Protein AF-A0A7J9WYP6-F1 (afdb_monomer)

Solvent-accessible surface area (backbone atoms only — not comparable to full-atom values): 4677 Å² total; per-residue (Å²): 133,84,83,79,79,79,76,53,62,66,80,74,71,49,78,88,72,72,52,72,69,59,39,54,52,50,17,51,52,44,23,64,72,34,37,74,63,40,47,73,73,70,46,51,72,73,52,41,43,56,49,25,46,50,46,31,74,76,62,62,65,84,52,54,65,60,48,50,59,48,50,59,54,59,80,72,106

Secondary structure (DSSP, 8-state):
-----PPPGGGGT------HHHHHHHHHHHHHHHHHHHHHTT--HHHHHHHHHHHHHHHS---HHHHHHHHHHHTT-

Mean predicted aligned error: 9.67 Å

Structure (mmCIF, N/CA/C/O backbone):
data_AF-A0A7J9WYP6-F1
#
_entry.id   AF-A0A7J9WYP6-F1
#
loop_
_atom_site.group_PDB
_atom_site.id
_atom_site.type_symbol
_atom_site.label_atom_id
_atom_site.label_alt_id
_atom_site.label_comp_id
_atom_site.label_asym_id
_atom_site.label_entity_id
_atom_site.label_seq_id
_atom_site.pdbx_PDB_ins_code
_atom_site.Cartn_x
_atom_site.Cartn_y
_atom_site.Cartn_z
_atom_site.occupancy
_atom_site.B_iso_or_equiv
_atom_site.auth_seq_id
_atom_site.auth_comp_id
_atom_site.auth_asym_id
_atom_site.auth_atom_id
_atom_site.pdbx_PDB_model_num
ATOM 1 N N . MET A 1 1 ? 5.264 -16.862 -45.168 1.00 44.88 1 MET A N 1
ATOM 2 C CA . MET A 1 1 ? 5.072 -15.696 -44.284 1.00 44.88 1 MET A CA 1
ATOM 3 C C . MET A 1 1 ? 5.841 -16.039 -43.022 1.00 44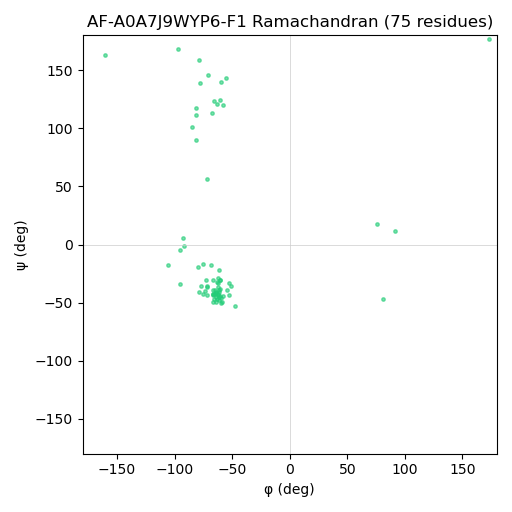.88 1 MET A C 1
ATOM 5 O O . MET A 1 1 ? 5.529 -17.065 -42.443 1.00 44.88 1 MET A O 1
ATOM 9 N N . ARG A 1 2 ? 6.967 -15.370 -42.745 1.00 52.12 2 ARG A N 1
ATOM 10 C CA . ARG A 1 2 ? 7.766 -15.668 -41.547 1.00 52.12 2 ARG A CA 1
ATOM 11 C C . ARG A 1 2 ? 7.112 -14.936 -40.384 1.00 52.12 2 ARG A C 1
ATOM 13 O O . ARG A 1 2 ? 7.020 -13.713 -40.445 1.00 52.12 2 ARG A O 1
ATOM 20 N N . ASP A 1 3 ? 6.642 -15.687 -39.399 1.00 55.28 3 ASP A N 1
ATOM 21 C CA . ASP A 1 3 ? 6.253 -15.147 -38.105 1.00 55.28 3 ASP A CA 1
ATOM 22 C C . ASP A 1 3 ? 7.473 -14.440 -37.506 1.00 55.28 3 ASP A C 1
ATOM 24 O O . ASP A 1 3 ? 8.546 -15.032 -37.378 1.00 55.28 3 ASP A O 1
ATOM 28 N N . ILE A 1 4 ? 7.345 -13.143 -37.235 1.00 60.94 4 ILE A N 1
ATOM 29 C CA . ILE A 1 4 ? 8.315 -12.438 -36.403 1.00 60.94 4 ILE A CA 1
ATOM 30 C C . ILE A 1 4 ? 7.836 -12.690 -34.982 1.00 60.94 4 ILE A C 1
ATOM 32 O O . ILE A 1 4 ? 6.859 -12.080 -34.555 1.00 60.94 4 ILE A O 1
ATOM 36 N N . GLU A 1 5 ? 8.464 -13.628 -34.280 1.00 62.66 5 GLU A N 1
ATOM 37 C CA . GLU A 1 5 ? 8.326 -13.693 -32.828 1.00 62.66 5 GLU A CA 1
ATOM 38 C C . GLU A 1 5 ? 9.012 -12.441 -32.265 1.00 62.66 5 GLU A C 1
ATOM 40 O O . GLU A 1 5 ? 10.220 -12.286 -32.456 1.00 62.66 5 GLU A O 1
ATOM 45 N N . PRO A 1 6 ? 8.274 -11.494 -31.658 1.00 64.81 6 PRO A N 1
ATOM 46 C CA . PRO A 1 6 ? 8.898 -10.302 -31.111 1.00 64.81 6 PRO A CA 1
ATOM 47 C C . PRO A 1 6 ? 9.803 -10.706 -29.943 1.00 64.81 6 PRO A C 1
ATOM 49 O O . PRO A 1 6 ? 9.354 -11.345 -28.988 1.00 64.81 6 PRO A O 1
ATOM 52 N N . GLU A 1 7 ? 11.082 -10.341 -30.025 1.00 60.44 7 GLU A N 1
ATOM 53 C CA . GLU A 1 7 ? 12.026 -10.509 -28.920 1.00 60.44 7 GLU A CA 1
ATOM 54 C C . GLU A 1 7 ? 11.531 -9.730 -27.697 1.00 60.44 7 GLU A C 1
ATOM 56 O O . GLU A 1 7 ? 11.006 -8.617 -27.807 1.00 60.44 7 GLU A O 1
ATOM 61 N N . ARG A 1 8 ? 11.677 -10.317 -26.504 1.00 57.41 8 ARG A N 1
ATOM 62 C CA . ARG A 1 8 ? 11.316 -9.612 -25.270 1.00 57.41 8 ARG A CA 1
ATOM 63 C C . ARG A 1 8 ? 12.355 -8.509 -25.027 1.00 57.41 8 ARG A C 1
ATOM 65 O O . ARG A 1 8 ? 13.528 -8.749 -25.293 1.00 57.41 8 ARG A O 1
ATOM 72 N N . PRO A 1 9 ? 11.986 -7.344 -24.465 1.00 62.06 9 PRO A N 1
ATOM 73 C CA . PRO A 1 9 ? 12.905 -6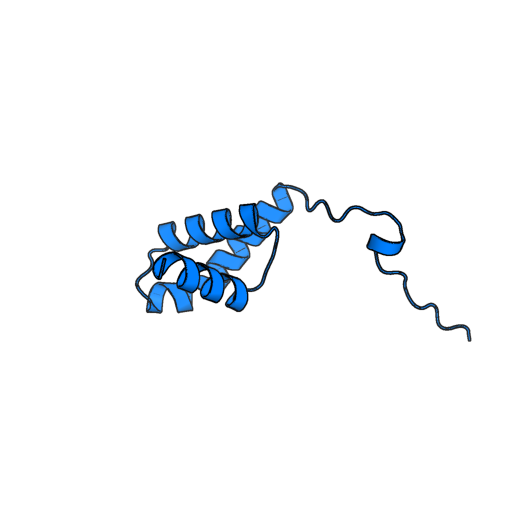.210 -24.277 1.00 62.06 9 PRO A CA 1
ATOM 74 C C . PRO A 1 9 ? 14.238 -6.561 -23.590 1.00 62.06 9 PRO A C 1
ATOM 76 O O . PRO A 1 9 ? 15.292 -6.066 -23.982 1.00 62.06 9 PRO A O 1
ATOM 79 N N . LYS A 1 10 ? 14.207 -7.498 -22.635 1.00 52.31 10 LYS A N 1
ATOM 80 C CA . LYS A 1 10 ? 15.394 -8.052 -21.966 1.00 52.31 10 LYS A CA 1
ATOM 81 C C . LYS A 1 10 ? 16.365 -8.792 -22.895 1.00 52.31 10 LYS A C 1
ATOM 83 O O . LYS A 1 10 ? 17.570 -8.757 -22.675 1.00 52.31 10 LYS A O 1
ATOM 88 N N . ASP A 1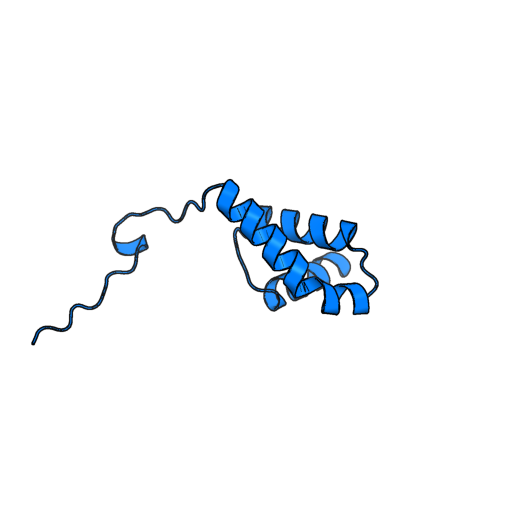 11 ? 15.846 -9.451 -23.931 1.00 59.56 11 ASP A N 1
ATOM 89 C CA . ASP A 1 11 ? 16.629 -10.204 -24.915 1.00 59.56 11 ASP A CA 1
ATOM 90 C C . ASP A 1 11 ? 17.337 -9.226 -25.894 1.00 59.56 11 ASP A C 1
ATOM 92 O O . ASP A 1 11 ? 18.344 -9.577 -26.502 1.00 59.56 11 ASP A O 1
ATOM 96 N N . ALA A 1 12 ? 16.886 -7.961 -25.949 1.00 62.88 12 ALA A N 1
ATOM 97 C CA . ALA A 1 12 ? 17.507 -6.850 -26.681 1.00 62.88 12 ALA A CA 1
ATOM 98 C C . ALA A 1 12 ? 18.492 -6.004 -25.837 1.00 62.88 12 ALA A C 1
ATOM 100 O O . ALA A 1 12 ? 18.985 -4.980 -26.311 1.00 62.88 12 ALA A O 1
ATOM 101 N N . GLY A 1 13 ? 18.787 -6.407 -24.593 1.00 51.59 13 GLY A N 1
ATOM 102 C CA . GLY A 1 13 ? 19.747 -5.715 -23.723 1.00 51.59 13 GLY A CA 1
ATOM 103 C C . GLY A 1 13 ? 19.237 -4.411 -23.101 1.00 51.59 13 GLY A C 1
ATOM 104 O O . GLY A 1 13 ? 20.043 -3.607 -22.638 1.00 51.59 13 GLY A O 1
ATOM 105 N N . VAL A 1 14 ? 17.919 -4.188 -23.085 1.00 62.22 14 VAL A N 1
ATOM 106 C CA . VAL A 1 14 ? 17.318 -3.088 -22.322 1.00 62.22 14 VAL A CA 1
ATOM 107 C C . VAL A 1 14 ? 17.190 -3.542 -20.869 1.00 62.22 14 VAL A C 1
ATOM 109 O O . VAL A 1 14 ? 16.401 -4.438 -20.569 1.00 62.22 14 VAL A O 1
ATOM 112 N N . GLU A 1 15 ? 17.975 -2.944 -19.971 1.00 55.31 15 GLU A N 1
ATOM 113 C CA . GLU A 1 15 ? 17.716 -3.037 -18.532 1.00 55.31 15 GLU A CA 1
ATOM 114 C C . GLU A 1 15 ? 16.332 -2.433 -18.254 1.00 55.31 15 GLU A C 1
ATOM 116 O O . GLU A 1 15 ? 16.063 -1.288 -18.619 1.00 55.31 15 GLU A O 1
ATOM 121 N N . GLU A 1 16 ? 15.442 -3.207 -17.624 1.00 54.84 16 GLU A N 1
ATOM 122 C CA . GLU A 1 16 ? 14.155 -2.729 -17.097 1.00 54.84 16 GLU A CA 1
ATOM 123 C C . GLU A 1 16 ? 14.390 -1.852 -15.855 1.00 54.84 16 GLU A C 1
ATOM 125 O O . GLU A 1 16 ? 13.883 -2.112 -14.766 1.00 54.84 16 GLU A O 1
ATOM 130 N N . ASP A 1 17 ? 15.188 -0.799 -16.004 1.00 57.25 17 ASP A N 1
ATOM 131 C CA . ASP A 1 17 ? 15.341 0.223 -14.981 1.00 57.25 17 ASP A CA 1
ATOM 132 C C . ASP A 1 17 ? 14.155 1.178 -15.125 1.00 57.25 17 ASP A C 1
ATOM 134 O O . ASP A 1 17 ? 14.146 2.115 -15.930 1.00 57.25 17 ASP A O 1
ATOM 138 N N . THR A 1 18 ? 13.071 0.861 -14.416 1.00 60.28 18 THR A N 1
ATOM 139 C CA . THR A 1 18 ? 11.857 1.679 -14.460 1.00 60.28 18 THR A CA 1
ATOM 140 C C . THR A 1 18 ? 12.200 3.065 -13.908 1.00 60.28 18 THR A C 1
ATOM 142 O O . THR A 1 18 ? 12.621 3.165 -12.750 1.00 60.28 18 THR A O 1
ATOM 145 N N . PRO A 1 19 ? 12.019 4.152 -14.685 1.00 63.03 19 PRO A N 1
ATOM 146 C CA . PRO A 1 19 ? 12.392 5.485 -14.239 1.00 63.03 19 PRO A CA 1
ATOM 147 C C . PRO A 1 19 ? 11.715 5.833 -12.905 1.00 63.03 19 PRO A C 1
ATOM 149 O O . PRO A 1 19 ? 10.539 5.505 -12.725 1.00 63.03 19 PRO A O 1
ATOM 152 N N . PRO A 1 20 ? 12.385 6.557 -11.992 1.00 64.25 20 PRO A N 1
ATOM 153 C CA . PRO A 1 20 ? 11.821 6.921 -10.689 1.00 64.25 20 PRO A CA 1
ATOM 154 C C . PRO A 1 20 ? 10.448 7.605 -10.777 1.00 64.25 20 PRO A C 1
ATOM 156 O O . PRO A 1 20 ? 9.592 7.410 -9.923 1.00 64.25 20 PRO A O 1
ATOM 159 N N . THR A 1 21 ? 10.200 8.378 -11.837 1.00 65.19 21 THR A N 1
ATOM 160 C CA . THR A 1 21 ? 8.901 9.019 -12.093 1.00 65.19 21 THR A CA 1
ATOM 161 C C . THR A 1 21 ? 7.791 8.014 -12.393 1.00 65.19 21 THR A C 1
ATOM 163 O O . THR A 1 21 ? 6.679 8.175 -11.903 1.00 65.19 21 THR A O 1
ATOM 166 N N . MET A 1 22 ? 8.096 6.956 -13.144 1.00 65.38 22 MET A N 1
ATOM 167 C CA . MET A 1 22 ? 7.152 5.886 -13.466 1.00 65.38 22 MET A CA 1
ATOM 168 C C . MET A 1 22 ? 6.885 4.995 -12.243 1.00 65.38 22 MET A C 1
ATOM 170 O O . MET A 1 22 ? 5.768 4.520 -12.063 1.00 65.38 22 MET A O 1
ATOM 174 N N . GLN A 1 23 ? 7.867 4.850 -11.348 1.00 70.12 23 GLN A N 1
ATOM 175 C CA . GLN A 1 23 ? 7.679 4.196 -10.049 1.00 70.12 23 GLN A CA 1
ATOM 176 C C . GLN A 1 23 ? 6.746 5.001 -9.126 1.00 70.12 23 GLN A C 1
ATOM 178 O O . GLN A 1 23 ? 5.835 4.431 -8.530 1.00 70.12 23 GLN A O 1
ATOM 183 N N . ILE A 1 24 ? 6.901 6.330 -9.058 1.00 73.12 24 ILE A N 1
ATOM 184 C CA . ILE A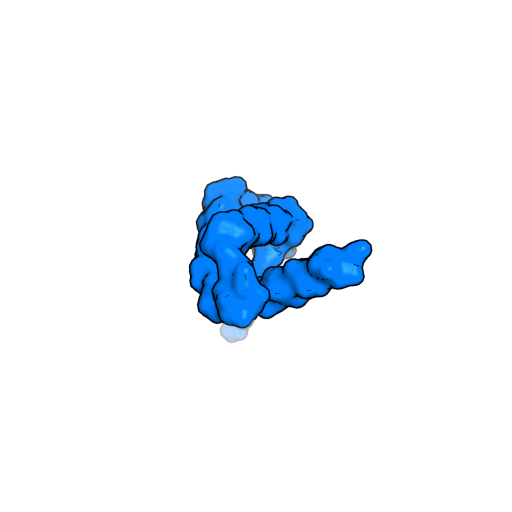 1 24 ? 6.001 7.209 -8.282 1.00 73.12 24 ILE A CA 1
ATOM 185 C C . ILE A 1 24 ? 4.563 7.143 -8.821 1.00 73.12 24 ILE A C 1
ATOM 187 O O . ILE A 1 24 ? 3.607 7.053 -8.047 1.00 73.12 24 ILE A O 1
ATOM 191 N N . GLU A 1 25 ? 4.390 7.170 -10.145 1.00 80.75 25 GLU A N 1
ATOM 192 C CA . GLU A 1 25 ? 3.069 7.006 -10.763 1.00 80.75 25 GLU A CA 1
ATOM 193 C C . GLU A 1 25 ? 2.479 5.617 -10.482 1.00 80.75 25 GLU A C 1
ATOM 195 O O . GLU A 1 25 ? 1.304 5.519 -10.125 1.00 80.75 25 GLU A O 1
ATOM 200 N N . GLY A 1 26 ? 3.298 4.563 -10.546 1.00 83.44 26 GLY A N 1
ATOM 201 C CA . GLY A 1 26 ? 2.900 3.198 -10.201 1.00 83.44 26 GLY A CA 1
ATOM 202 C C . GLY A 1 26 ? 2.435 3.056 -8.751 1.00 83.44 26 GLY A C 1
ATOM 203 O O . GLY A 1 26 ? 1.385 2.466 -8.506 1.00 83.44 26 GLY A O 1
ATOM 204 N N . ALA A 1 27 ? 3.152 3.655 -7.795 1.00 89.31 27 ALA A N 1
ATOM 205 C CA . ALA A 1 27 ? 2.780 3.637 -6.378 1.00 89.31 27 AL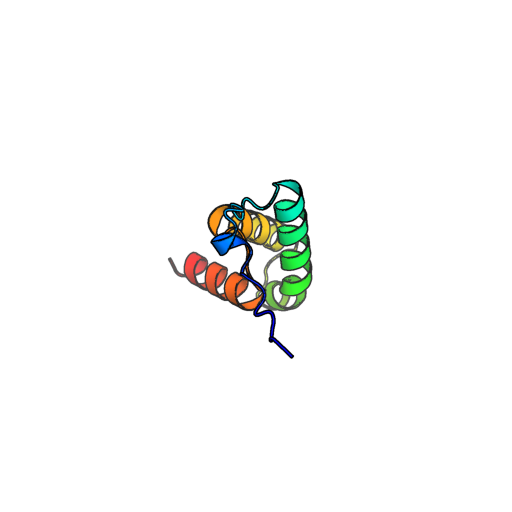A A CA 1
ATOM 206 C C . ALA A 1 27 ? 1.432 4.321 -6.136 1.00 89.31 27 ALA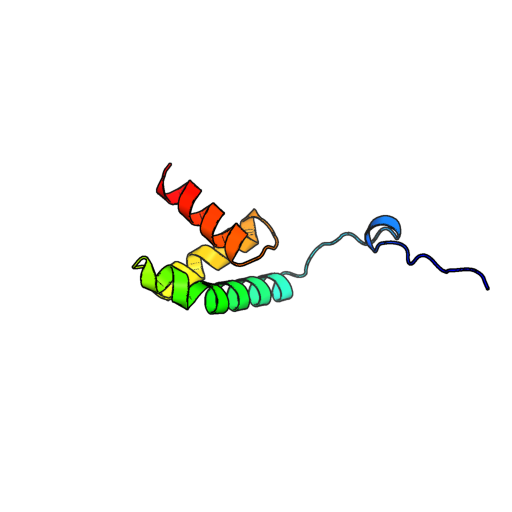 A C 1
ATOM 208 O O . ALA A 1 27 ? 0.580 3.801 -5.413 1.00 89.31 27 ALA A O 1
ATOM 209 N N . ARG A 1 28 ? 1.203 5.466 -6.786 1.00 91.50 28 ARG A N 1
ATOM 210 C CA . ARG A 1 28 ? -0.056 6.199 -6.653 1.00 91.50 28 ARG A CA 1
ATOM 211 C C . ARG A 1 28 ? -1.241 5.421 -7.221 1.00 91.50 28 ARG A C 1
ATOM 213 O O . ARG A 1 28 ? -2.262 5.322 -6.548 1.00 91.50 28 ARG A O 1
ATOM 220 N N . VAL A 1 29 ? -1.104 4.869 -8.427 1.00 93.75 29 VAL A N 1
ATOM 221 C CA . VAL A 1 29 ? -2.163 4.057 -9.052 1.00 93.75 29 VAL A CA 1
ATOM 222 C C . VAL A 1 29 ? -2.466 2.831 -8.194 1.00 93.75 29 VAL A C 1
ATOM 224 O O . VAL A 1 29 ? -3.623 2.560 -7.889 1.00 93.75 29 VAL A O 1
ATOM 227 N N . LEU A 1 30 ? -1.426 2.145 -7.717 1.00 94.69 30 LEU A N 1
ATOM 228 C CA . LEU A 1 30 ? -1.571 0.978 -6.856 1.00 94.69 30 LEU A CA 1
ATOM 229 C C . LEU A 1 30 ? -2.285 1.309 -5.534 1.00 94.69 30 LEU A C 1
ATOM 231 O O . LEU A 1 30 ? -3.134 0.539 -5.084 1.00 94.69 30 LEU A O 1
ATOM 235 N N . ALA A 1 31 ? -1.970 2.456 -4.925 1.00 95.81 31 ALA A N 1
ATOM 236 C CA . ALA A 1 31 ? -2.648 2.947 -3.728 1.00 95.81 31 ALA A CA 1
ATOM 237 C C . ALA A 1 31 ? -4.135 3.229 -3.987 1.00 95.81 31 ALA A C 1
ATOM 239 O O . ALA A 1 31 ? -4.982 2.795 -3.203 1.00 95.81 31 ALA A O 1
ATOM 240 N N . ASP A 1 32 ? -4.451 3.927 -5.080 1.00 96.38 32 ASP A N 1
ATOM 241 C CA . ASP A 1 32 ? -5.825 4.283 -5.445 1.00 96.38 32 ASP A CA 1
ATOM 242 C C . ASP A 1 32 ? -6.675 3.031 -5.735 1.00 96.38 32 ASP A C 1
ATOM 244 O O . ASP A 1 32 ? -7.809 2.934 -5.252 1.00 96.38 32 ASP A O 1
ATOM 248 N N . ASP A 1 33 ? -6.111 2.044 -6.438 1.00 96.94 33 ASP A N 1
ATOM 249 C CA . ASP A 1 33 ? -6.793 0.789 -6.775 1.00 96.94 33 ASP A CA 1
ATOM 250 C C . ASP A 1 33 ? -6.983 -0.129 -5.553 1.00 96.94 33 ASP A C 1
ATOM 252 O O . ASP A 1 33 ? -8.010 -0.800 -5.418 1.00 96.94 33 ASP A O 1
ATOM 256 N N . ALA A 1 34 ? -6.015 -0.157 -4.629 1.00 96.31 34 ALA A N 1
ATOM 257 C CA . ALA A 1 34 ? -6.091 -0.964 -3.409 1.00 96.31 34 ALA A CA 1
ATOM 258 C C . ALA A 1 34 ? -6.952 -0.325 -2.306 1.00 96.31 34 ALA A C 1
ATOM 260 O O . ALA A 1 34 ? -7.411 -1.028 -1.396 1.00 96.31 34 ALA A O 1
ATOM 261 N N . ARG A 1 35 ? -7.194 0.992 -2.379 1.00 96.38 35 ARG A N 1
ATOM 262 C CA . ARG A 1 35 ? -7.907 1.773 -1.359 1.00 96.38 35 ARG A CA 1
ATOM 263 C C . ARG A 1 35 ? -9.217 1.147 -0.870 1.00 96.38 35 ARG A C 1
ATOM 265 O O . ARG A 1 35 ? -9.315 0.954 0.338 1.00 96.38 35 ARG A O 1
ATOM 272 N N . PRO A 1 36 ? -10.196 0.765 -1.716 1.00 96.00 36 PRO A N 1
ATOM 273 C CA . PRO A 1 36 ? -11.467 0.226 -1.218 1.00 96.00 36 PRO A CA 1
ATOM 274 C C . PRO A 1 36 ? -11.299 -1.059 -0.390 1.00 96.00 36 PRO A C 1
ATOM 276 O O . PRO A 1 36 ? -12.075 -1.307 0.532 1.00 96.00 36 PRO A O 1
ATOM 279 N N . LEU A 1 37 ? -10.280 -1.872 -0.688 1.00 95.19 37 LEU A N 1
ATOM 280 C CA . LEU A 1 37 ? -10.001 -3.104 0.053 1.00 95.19 37 LEU A CA 1
ATOM 281 C C . LEU A 1 37 ? -9.283 -2.816 1.375 1.00 95.19 37 LEU A C 1
ATOM 283 O O . LEU A 1 37 ? -9.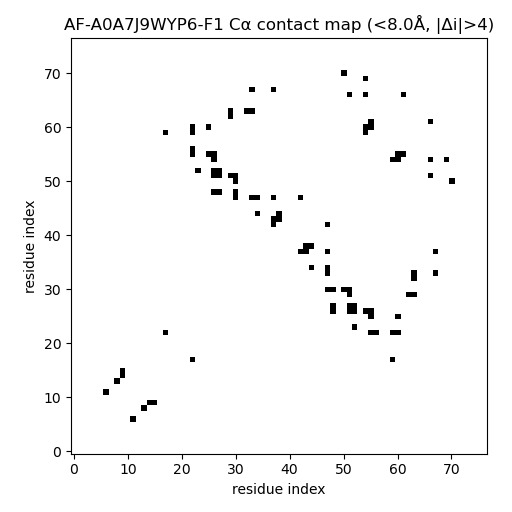601 -3.428 2.394 1.00 95.19 37 LEU A O 1
ATOM 287 N N . LEU A 1 38 ? -8.324 -1.890 1.368 1.00 95.50 38 LEU A N 1
ATOM 288 C CA . LEU A 1 38 ? -7.530 -1.547 2.548 1.00 95.50 38 LEU A CA 1
ATOM 289 C C . LEU A 1 38 ? -8.302 -0.661 3.537 1.00 95.50 38 LEU A C 1
ATOM 291 O O . LEU A 1 38 ? -8.206 -0.882 4.743 1.00 95.50 38 LEU A O 1
ATOM 295 N N . GLU A 1 39 ? -9.150 0.252 3.065 1.00 95.94 39 GLU A N 1
ATOM 296 C CA . GLU A 1 39 ? -10.088 0.989 3.925 1.00 95.94 39 GLU A CA 1
ATOM 297 C C . GLU A 1 39 ? -11.073 0.034 4.611 1.00 95.94 39 GLU A C 1
ATOM 299 O O . GLU A 1 39 ? -11.323 0.157 5.809 1.00 95.94 39 GLU A O 1
ATOM 304 N N . GLY A 1 40 ? -11.551 -0.995 3.897 1.00 94.50 40 GLY A N 1
ATOM 305 C CA . GLY A 1 40 ? -12.362 -2.071 4.480 1.00 94.50 40 GLY A CA 1
ATOM 306 C C . GLY A 1 40 ? -11.639 -2.883 5.565 1.00 94.50 40 GLY A C 1
ATOM 307 O O . GLY A 1 40 ? -12.290 -3.479 6.422 1.00 94.50 40 GLY A O 1
ATOM 308 N N . LYS A 1 41 ? -10.299 -2.876 5.564 1.00 92.19 41 LYS A N 1
ATOM 309 C CA . LYS A 1 41 ? -9.440 -3.464 6.605 1.00 92.19 41 LYS A CA 1
ATOM 310 C C . LYS A 1 41 ? -9.044 -2.463 7.707 1.00 92.19 41 LYS A C 1
ATOM 312 O O . LYS A 1 41 ? -8.361 -2.854 8.649 1.00 92.19 41 LYS A O 1
ATOM 317 N N . GLY A 1 42 ? -9.475 -1.201 7.620 1.00 95.69 42 GLY A N 1
ATOM 318 C CA . GLY A 1 42 ? -9.213 -0.160 8.619 1.00 95.69 42 GLY A CA 1
ATOM 319 C C . GLY A 1 42 ? -7.958 0.686 8.380 1.00 95.69 42 GLY A C 1
ATOM 320 O O . GLY A 1 42 ? -7.564 1.432 9.275 1.00 95.69 42 GLY A O 1
ATOM 321 N N . PHE A 1 43 ? -7.331 0.598 7.204 1.00 95.88 43 PHE A N 1
ATOM 322 C CA . PHE A 1 43 ? -6.204 1.464 6.855 1.00 95.88 43 PHE A CA 1
ATOM 323 C C . PHE A 1 43 ? -6.700 2.856 6.459 1.00 95.88 43 PHE A C 1
ATOM 325 O O . PHE A 1 43 ? -7.681 2.991 5.727 1.00 95.88 43 PHE A O 1
ATOM 332 N N . SER A 1 44 ? -5.996 3.897 6.901 1.00 96.69 44 SER A N 1
ATOM 333 C CA . SER A 1 44 ? -6.229 5.259 6.419 1.00 96.69 44 SER A CA 1
ATOM 334 C C . SER A 1 44 ? -5.581 5.493 5.055 1.00 96.69 44 SER A C 1
ATOM 336 O O . SER A 1 44 ? -4.606 4.832 4.692 1.00 96.69 44 SER A O 1
ATOM 338 N N . GLU A 1 45 ? -6.064 6.495 4.321 1.00 94.50 45 GLU A N 1
ATOM 339 C CA . GLU A 1 45 ? -5.489 6.898 3.032 1.00 94.50 45 GLU A CA 1
ATOM 340 C C . GLU A 1 45 ? -3.972 7.164 3.122 1.00 94.50 45 GLU A C 1
ATOM 342 O O . GLU A 1 45 ? -3.198 6.682 2.294 1.00 94.50 45 GLU A O 1
ATOM 347 N N . ASP A 1 46 ? -3.520 7.851 4.175 1.00 95.62 46 ASP A N 1
ATOM 348 C CA . ASP A 1 46 ? -2.096 8.123 4.411 1.00 95.62 46 ASP A CA 1
ATOM 349 C C . ASP A 1 46 ? -1.280 6.858 4.708 1.00 95.62 46 ASP A C 1
ATOM 351 O O . ASP A 1 46 ? -0.077 6.805 4.437 1.00 95.62 46 ASP A O 1
ATOM 355 N N . GLN A 1 47 ? -1.890 5.843 5.326 1.00 96.19 47 GLN A N 1
ATOM 356 C CA . GLN A 1 47 ? -1.234 4.550 5.518 1.00 96.19 47 GLN A CA 1
ATOM 357 C C . GLN A 1 47 ? -1.128 3.807 4.189 1.00 96.19 47 GLN A C 1
ATOM 359 O O . GLN A 1 47 ? -0.060 3.290 3.878 1.00 96.19 47 GLN A O 1
ATOM 364 N N . ILE A 1 48 ? -2.196 3.804 3.389 1.00 96.88 48 ILE A N 1
ATOM 365 C CA . ILE A 1 48 ? -2.242 3.131 2.085 1.00 96.88 48 ILE A CA 1
ATOM 366 C C . ILE A 1 48 ? -1.178 3.700 1.142 1.00 96.88 48 ILE A C 1
ATOM 368 O O . ILE A 1 48 ? -0.415 2.935 0.554 1.00 96.88 48 ILE A O 1
ATOM 372 N N . ARG A 1 49 ? -1.062 5.032 1.060 1.00 95.38 49 ARG A N 1
ATOM 373 C CA . ARG A 1 49 ? -0.034 5.704 0.245 1.00 95.38 49 ARG A CA 1
ATOM 374 C C . ARG A 1 49 ? 1.381 5.318 0.673 1.00 95.38 49 ARG A C 1
ATOM 376 O O . ARG A 1 49 ? 2.164 4.866 -0.153 1.00 95.38 49 ARG A O 1
ATOM 383 N N . ARG A 1 50 ? 1.685 5.403 1.975 1.00 95.44 50 ARG A N 1
ATOM 384 C CA . ARG A 1 50 ? 3.006 5.018 2.507 1.00 95.44 50 ARG A CA 1
ATOM 385 C C . ARG A 1 50 ? 3.334 3.552 2.248 1.00 95.44 50 ARG A C 1
ATOM 387 O O . ARG A 1 50 ? 4.480 3.221 1.945 1.00 95.44 50 ARG A O 1
ATOM 394 N N . TRP A 1 51 ? 2.342 2.674 2.362 1.00 96.44 51 TRP A N 1
ATOM 395 C CA . TRP A 1 51 ? 2.516 1.263 2.052 1.00 96.44 51 TRP A CA 1
ATOM 396 C C . TRP A 1 51 ? 2.810 1.034 0.571 1.00 96.44 51 TRP A C 1
ATOM 398 O O . TRP A 1 51 ? 3.714 0.259 0.268 1.00 96.44 51 TRP A O 1
ATOM 408 N N . ALA A 1 52 ? 2.113 1.721 -0.334 1.00 95.44 52 ALA A N 1
ATOM 409 C CA . ALA A 1 52 ? 2.335 1.592 -1.772 1.00 95.44 52 ALA A CA 1
ATOM 410 C C . ALA A 1 52 ? 3.710 2.132 -2.191 1.00 95.44 52 ALA A C 1
ATOM 412 O O . ALA A 1 52 ? 4.426 1.453 -2.925 1.00 95.44 52 ALA A O 1
ATOM 413 N N . ASP A 1 53 ? 4.125 3.282 -1.651 1.00 93.62 53 ASP A N 1
ATOM 414 C CA . ASP A 1 53 ? 5.472 3.828 -1.868 1.00 93.62 53 ASP A CA 1
ATOM 415 C C . ASP A 1 53 ? 6.553 2.835 -1.415 1.00 93.62 53 ASP A C 1
ATOM 417 O O . ASP A 1 53 ? 7.528 2.583 -2.127 1.00 93.62 53 ASP A O 1
ATOM 421 N N . THR A 1 54 ? 6.359 2.223 -0.241 1.00 94.00 54 THR A N 1
ATOM 422 C CA . THR A 1 54 ? 7.296 1.228 0.301 1.00 94.00 54 THR A CA 1
ATOM 423 C C . THR A 1 54 ? 7.315 -0.037 -0.556 1.00 94.00 54 THR A C 1
ATOM 425 O O . THR A 1 54 ? 8.384 -0.567 -0.848 1.00 94.00 54 THR A O 1
ATOM 428 N N . TYR A 1 55 ? 6.146 -0.511 -0.991 1.00 93.88 55 TYR A N 1
ATOM 429 C CA . TYR A 1 55 ? 6.029 -1.696 -1.836 1.00 93.88 55 TYR A CA 1
ATOM 430 C C . TYR A 1 55 ? 6.742 -1.503 -3.172 1.00 93.88 55 TYR A C 1
ATOM 432 O O . TYR A 1 55 ? 7.543 -2.348 -3.553 1.00 93.88 55 TYR A O 1
ATOM 440 N N . ILE A 1 56 ? 6.515 -0.381 -3.856 1.00 89.75 56 ILE A N 1
ATOM 441 C CA . ILE A 1 56 ? 7.205 -0.082 -5.115 1.00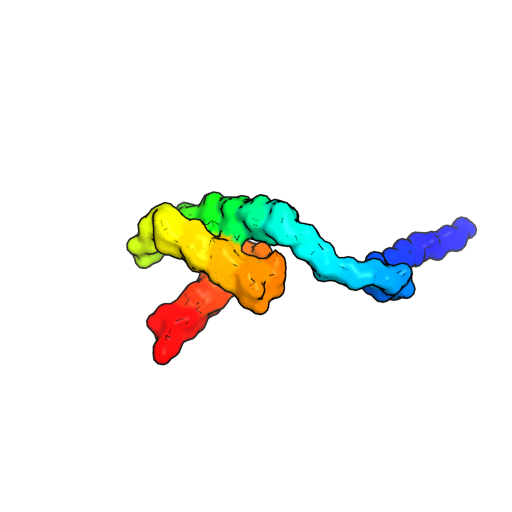 89.75 56 ILE A CA 1
ATOM 442 C C . ILE A 1 56 ? 8.707 0.101 -4.894 1.00 89.75 56 ILE A C 1
ATOM 444 O O . ILE A 1 56 ? 9.493 -0.420 -5.674 1.00 89.75 56 ILE A O 1
ATOM 448 N N . SER A 1 57 ? 9.129 0.743 -3.804 1.00 88.75 57 SER A N 1
ATOM 449 C CA . SER A 1 57 ? 10.561 0.902 -3.511 1.00 88.75 57 SER A CA 1
ATOM 450 C C . SER A 1 57 ? 11.281 -0.433 -3.274 1.00 88.75 57 SER A C 1
ATOM 452 O O . SER A 1 57 ? 12.464 -0.552 -3.582 1.00 88.75 57 SER A O 1
ATOM 454 N N . GLU A 1 58 ? 10.600 -1.437 -2.713 1.00 89.06 58 GLU A N 1
ATOM 455 C CA . GLU A 1 58 ? 11.207 -2.739 -2.399 1.00 89.06 58 GLU A CA 1
ATOM 456 C C . GLU A 1 58 ? 11.001 -3.800 -3.484 1.00 89.06 58 GLU A C 1
ATOM 458 O O . GLU A 1 58 ? 11.856 -4.664 -3.674 1.00 89.06 58 GLU A O 1
ATOM 463 N N . VAL A 1 59 ? 9.858 -3.767 -4.167 1.00 88.94 59 VAL A N 1
ATOM 464 C CA . VAL A 1 59 ? 9.434 -4.788 -5.138 1.00 88.94 59 VAL A CA 1
ATOM 465 C C . VAL A 1 59 ? 9.568 -4.281 -6.579 1.00 88.94 59 VAL A C 1
ATOM 467 O O . VAL A 1 59 ? 9.606 -5.076 -7.515 1.00 88.94 59 VAL A O 1
ATOM 470 N N . GLY A 1 60 ? 9.675 -2.967 -6.782 1.00 85.44 60 GLY A N 1
ATOM 471 C CA . GLY A 1 60 ? 9.793 -2.304 -8.084 1.00 85.44 60 GLY A CA 1
ATOM 472 C C . GLY A 1 60 ? 8.451 -2.127 -8.795 1.00 85.44 60 GLY A C 1
ATOM 473 O O . GLY A 1 60 ? 8.136 -1.045 -9.283 1.00 85.44 60 GLY A O 1
ATOM 474 N N . SER A 1 61 ? 7.632 -3.178 -8.848 1.00 84.75 61 SER A N 1
ATOM 475 C CA . SER A 1 61 ? 6.291 -3.138 -9.443 1.00 84.75 61 SER A CA 1
ATOM 476 C C . SER A 1 61 ? 5.421 -4.294 -8.947 1.00 84.75 61 SER A C 1
ATOM 478 O O . SER A 1 61 ? 5.922 -5.288 -8.423 1.00 84.75 61 SER A O 1
ATOM 480 N N . GLY A 1 62 ? 4.105 -4.185 -9.121 1.00 87.88 62 GLY A N 1
ATOM 481 C CA . GLY A 1 62 ? 3.187 -5.281 -8.828 1.00 87.88 62 GLY A CA 1
ATOM 482 C C . GLY A 1 62 ? 1.723 -4.881 -8.940 1.00 87.88 62 GLY A C 1
ATOM 483 O O . GLY A 1 62 ? 1.398 -3.725 -9.200 1.00 87.88 62 GLY A O 1
ATOM 484 N N . ASP A 1 63 ? 0.842 -5.862 -8.751 1.00 93.12 63 ASP A N 1
ATOM 485 C CA . ASP A 1 63 ? -0.607 -5.665 -8.750 1.00 93.12 63 ASP A CA 1
ATOM 486 C C . ASP A 1 63 ? -1.180 -5.513 -7.330 1.00 93.12 63 ASP A C 1
ATOM 488 O O . ASP A 1 63 ? -0.525 -5.792 -6.322 1.00 93.12 63 ASP A O 1
ATOM 492 N N . VAL A 1 64 ? -2.446 -5.087 -7.253 1.00 94.56 64 VAL A N 1
ATOM 493 C CA . VAL A 1 64 ? -3.174 -4.865 -5.990 1.00 94.56 64 VAL A CA 1
ATOM 494 C C . VAL A 1 64 ? -3.166 -6.103 -5.096 1.00 94.56 64 VAL A C 1
ATOM 496 O O . VAL A 1 64 ? -3.027 -5.990 -3.880 1.00 94.56 64 VAL A O 1
ATOM 499 N N . ARG A 1 65 ? -3.303 -7.297 -5.678 1.00 95.62 65 ARG A N 1
ATOM 500 C CA . ARG A 1 65 ? -3.326 -8.540 -4.905 1.00 95.62 65 ARG A CA 1
ATOM 501 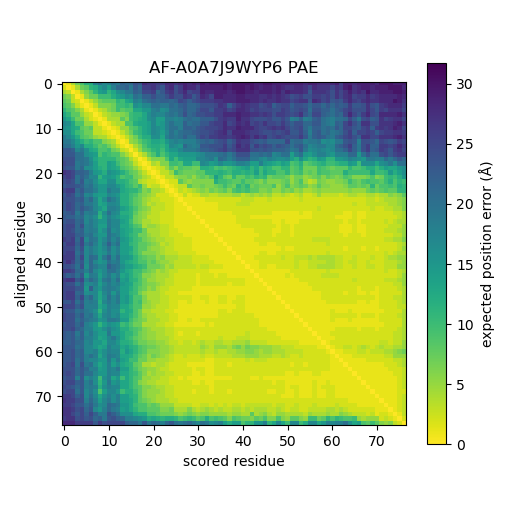C C . ARG A 1 65 ? -1.969 -8.797 -4.255 1.00 95.62 65 ARG A C 1
ATOM 503 O O . ARG A 1 65 ? -1.910 -9.040 -3.054 1.00 95.62 65 ARG A O 1
ATOM 510 N N . SER A 1 66 ? -0.898 -8.714 -5.034 1.00 95.75 66 SER A N 1
ATOM 511 C CA . SER A 1 66 ? 0.475 -8.930 -4.576 1.00 95.75 66 SER A CA 1
ATOM 512 C C . SER A 1 66 ? 0.879 -7.901 -3.523 1.00 95.75 66 SER A C 1
ATOM 514 O O . SER A 1 66 ? 1.566 -8.242 -2.558 1.00 95.75 66 SER A O 1
ATOM 516 N N . PHE A 1 67 ? 0.406 -6.664 -3.676 1.00 96.50 67 PHE A N 1
ATOM 517 C CA . PHE A 1 67 ? 0.568 -5.596 -2.700 1.00 96.50 67 PHE A CA 1
ATOM 518 C C . PHE A 1 67 ? -0.145 -5.900 -1.374 1.00 96.50 67 PHE A C 1
ATOM 520 O O . PHE A 1 67 ? 0.479 -5.841 -0.314 1.00 96.50 67 PHE A O 1
ATOM 527 N N . ILE A 1 68 ? -1.419 -6.305 -1.413 1.00 95.69 68 ILE A N 1
ATOM 528 C CA . ILE A 1 68 ? -2.182 -6.668 -0.207 1.00 95.69 68 ILE A CA 1
ATOM 529 C C . ILE A 1 68 ? -1.572 -7.893 0.488 1.00 95.69 68 ILE A C 1
ATOM 531 O O . ILE A 1 68 ? -1.381 -7.868 1.703 1.00 95.69 68 ILE A O 1
ATOM 535 N N . ASP A 1 69 ? -1.210 -8.934 -0.268 1.00 95.94 69 ASP A N 1
ATOM 536 C CA . ASP A 1 69 ? -0.551 -10.136 0.263 1.00 95.94 69 ASP A CA 1
ATOM 537 C C . ASP A 1 69 ? 0.820 -9.803 0.887 1.00 95.94 69 ASP A C 1
ATOM 539 O O . ASP A 1 69 ? 1.306 -10.493 1.788 1.00 95.94 69 ASP A O 1
ATOM 543 N N . TRP A 1 70 ? 1.492 -8.757 0.404 1.00 96.06 70 TRP A N 1
ATOM 544 C CA . TRP A 1 70 ? 2.740 -8.267 0.984 1.00 96.06 70 TRP A CA 1
ATOM 545 C C . TRP A 1 70 ? 2.512 -7.481 2.286 1.00 96.06 70 TRP A C 1
ATOM 547 O O . TRP A 1 70 ? 3.218 -7.754 3.260 1.00 96.06 70 TRP A O 1
ATOM 557 N N . ILE A 1 71 ? 1.495 -6.610 2.357 1.00 95.06 71 ILE A N 1
ATOM 558 C CA . ILE A 1 71 ? 1.096 -5.937 3.610 1.00 95.06 71 ILE A CA 1
ATOM 559 C C . ILE A 1 71 ? 0.714 -6.978 4.670 1.00 95.06 71 ILE A C 1
ATOM 561 O O . ILE A 1 71 ? 1.244 -6.952 5.780 1.00 95.06 71 ILE A O 1
ATOM 565 N N . ASP A 1 72 ? -0.143 -7.942 4.319 1.00 93.62 72 ASP A N 1
ATOM 566 C CA . ASP A 1 72 ? -0.632 -8.966 5.253 1.00 93.62 72 ASP A CA 1
ATOM 567 C C . ASP A 1 72 ? 0.517 -9.823 5.825 1.00 93.62 72 ASP A C 1
ATOM 569 O O . ASP A 1 72 ? 0.441 -10.289 6.963 1.00 93.62 72 ASP A O 1
ATOM 573 N N . ARG A 1 73 ? 1.601 -10.033 5.061 1.00 93.12 73 ARG A N 1
ATOM 574 C CA . ARG A 1 73 ? 2.812 -10.717 5.549 1.00 93.12 73 ARG A CA 1
ATOM 575 C C . ARG A 1 73 ? 3.615 -9.868 6.531 1.00 93.12 73 ARG A C 1
ATOM 577 O O . ARG A 1 73 ? 4.162 -10.429 7.475 1.00 93.12 73 ARG A O 1
ATOM 584 N N . ARG A 1 74 ? 3.688 -8.551 6.324 1.00 90.69 74 ARG A N 1
ATOM 585 C CA . ARG A 1 74 ? 4.412 -7.630 7.215 1.00 90.69 74 ARG A CA 1
ATOM 586 C C . ARG A 1 74 ? 3.686 -7.379 8.529 1.00 90.69 74 ARG A C 1
ATOM 588 O O . ARG A 1 74 ? 4.335 -7.374 9.562 1.00 90.69 74 ARG A O 1
ATOM 595 N N . GLU A 1 75 ? 2.365 -7.243 8.501 1.00 85.62 75 GLU A N 1
ATOM 596 C CA . GLU A 1 75 ? 1.544 -7.056 9.710 1.00 85.62 75 GLU A CA 1
ATOM 597 C C . GLU A 1 75 ? 1.505 -8.306 10.614 1.00 85.62 75 GLU A C 1
ATOM 599 O O . GLU A 1 75 ? 1.131 -8.228 11.781 1.00 85.62 75 GLU A O 1
ATOM 604 N N . ARG A 1 76 ? 1.869 -9.481 10.080 1.00 81.25 76 ARG A N 1
ATOM 605 C CA . ARG A 1 76 ? 1.930 -10.753 10.823 1.00 81.25 76 ARG A CA 1
ATOM 606 C C . ARG A 1 76 ? 3.319 -11.102 11.363 1.00 81.25 76 ARG A C 1
ATOM 608 O O . ARG A 1 76 ? 3.440 -12.139 12.020 1.00 81.25 76 ARG A O 1
ATOM 615 N N . SER A 1 77 ? 4.341 -10.312 11.038 1.00 58.56 77 SER A N 1
ATOM 616 C CA . SER A 1 77 ? 5.722 -10.523 11.488 1.00 58.56 77 SER A CA 1
ATOM 617 C C . SER A 1 77 ? 6.036 -9.729 12.746 1.00 58.56 77 SER A C 1
ATOM 619 O O . SER A 1 77 ? 6.986 -10.170 13.430 1.00 58.56 77 SER A O 1
#

Foldseek 3Di:
DDDDPDDDVVNVVDDPPPPPVNLLVQLVVLLVVLVVVVVVVVDDSVRSSVLSNVCCVVVVHDHNVVSVVVVVVVVVD

Radius of gyration: 16.27 Å; Cα contacts (8 Å, |Δi|>4): 50; chains: 1; bounding box: 32×25×56 Å

Nearest PDB structures (foldseek):
  3lsp-assembly1_A  TM=8.358E-01  e=5.106E+00  Pseudomonas aeruginosa
  2h5x-assembly1_B-2  TM=6.716E-01  e=3.729E+00  Mycobacterium tuberculosis H37Rv
  4v8p-assembly3_EO  TM=5.271E-01  e=3.088E+00  Tetrahymena thermophila

Sequence (77 aa):
MRDIEPERPKDAGVEEDTPPTMQIEGARVLADDARPLLEGKGFSEDQIRRWADTYISEVGSGDVRSFIDWIDRRERS

pLDDT: mean 82.26, std 16.28, range [44.88, 96.94]